Protein AF-A0A0C2MZT7-F1 (afdb_monomer_lite)

Organism: Thelohanellus kitauei (NCBI:txid669202)

Structure (mmCIF, N/CA/C/O backbone):
data_AF-A0A0C2MZT7-F1
#
_entry.id   AF-A0A0C2MZT7-F1
#
loop_
_atom_site.group_PDB
_atom_site.id
_atom_site.type_symbol
_atom_site.label_atom_id
_atom_site.label_alt_id
_atom_site.label_comp_id
_atom_site.label_asym_id
_atom_site.label_entity_id
_atom_site.label_seq_id
_atom_site.pdbx_PDB_ins_code
_atom_site.Cartn_x
_atom_site.Cartn_y
_atom_site.Cartn_z
_atom_site.occupancy
_atom_site.B_iso_or_equiv
_atom_site.auth_seq_id
_atom_site.auth_comp_id
_atom_site.auth_asym_id
_atom_site.auth_atom_id
_atom_site.pdbx_PDB_model_num
ATOM 1 N N . MET A 1 1 ? -16.667 10.039 16.889 1.00 54.34 1 MET A N 1
ATOM 2 C CA . MET A 1 1 ? -16.698 9.053 18.019 1.00 54.34 1 MET A CA 1
ATOM 3 C C . MET A 1 1 ? -15.329 8.885 18.672 1.00 54.34 1 MET A C 1
ATOM 5 O O . MET A 1 1 ? -15.269 8.448 19.816 1.00 54.34 1 MET A O 1
ATOM 9 N N . PHE A 1 2 ? -14.238 9.228 17.965 1.00 57.78 2 PHE A N 1
ATOM 10 C CA . PHE A 1 2 ? -12.886 8.850 18.361 1.00 57.78 2 PHE A CA 1
ATOM 11 C C . PHE A 1 2 ? -11.951 9.943 18.884 1.00 57.78 2 PHE A C 1
ATOM 13 O O . PHE A 1 2 ? -10.730 9.858 18.783 1.00 57.78 2 PHE A O 1
ATOM 20 N N . GLU A 1 3 ? -12.523 10.957 19.517 1.00 55.44 3 GLU A N 1
ATOM 21 C CA . GLU A 1 3 ? -11.811 12.193 19.853 1.00 55.44 3 GLU A CA 1
ATOM 22 C C . GLU A 1 3 ? -11.119 12.163 21.224 1.00 55.44 3 GLU A C 1
ATOM 24 O O . GLU A 1 3 ? -10.168 12.908 21.459 1.00 55.44 3 GLU A O 1
ATOM 29 N N . GLN A 1 4 ? -11.524 11.272 22.135 1.00 60.19 4 GLN A N 1
ATOM 30 C CA . GLN A 1 4 ? -10.988 11.246 23.497 1.00 60.19 4 GLN A CA 1
ATOM 31 C C . GLN A 1 4 ? -9.972 10.113 23.686 1.00 60.19 4 GLN A C 1
ATOM 33 O O . GLN A 1 4 ? -10.314 8.935 23.608 1.00 60.19 4 GLN A O 1
ATOM 38 N N . LYS A 1 5 ? -8.721 10.456 24.041 1.00 58.12 5 LYS A N 1
ATOM 39 C CA . LYS A 1 5 ? -7.669 9.478 24.409 1.00 58.12 5 LYS A CA 1
ATOM 40 C C . LYS A 1 5 ? -8.137 8.455 25.454 1.00 58.12 5 LYS A C 1
ATOM 42 O O . LYS A 1 5 ? -7.665 7.322 25.435 1.00 58.12 5 LYS A O 1
ATOM 47 N N . LYS A 1 6 ? -9.041 8.856 26.357 1.00 63.88 6 LYS A N 1
ATOM 48 C CA . LYS A 1 6 ? -9.573 8.002 27.426 1.00 63.88 6 LYS A CA 1
ATOM 49 C C . LYS A 1 6 ? -10.541 6.936 26.898 1.00 63.88 6 LYS A C 1
ATOM 51 O O . LYS A 1 6 ? -10.400 5.779 27.267 1.00 63.88 6 LYS A O 1
ATOM 56 N N . TYR A 1 7 ? -11.407 7.296 25.949 1.00 64.94 7 TYR A N 1
ATOM 57 C CA . TYR A 1 7 ? -12.394 6.391 25.355 1.00 64.94 7 TYR A CA 1
ATOM 58 C C . TYR A 1 7 ? -11.736 5.122 24.776 1.00 64.94 7 TYR A C 1
ATOM 60 O O . TYR A 1 7 ? -12.166 4.010 25.044 1.00 64.94 7 TYR A O 1
ATOM 68 N N . TYR A 1 8 ? -10.599 5.227 24.081 1.00 63.38 8 TYR A N 1
ATOM 69 C CA . TYR A 1 8 ? -9.952 4.040 23.484 1.00 63.38 8 TYR A CA 1
ATOM 70 C C . TYR A 1 8 ? -9.377 3.044 24.472 1.00 63.38 8 TYR A C 1
ATOM 72 O O . TYR A 1 8 ? -9.336 1.849 24.172 1.00 63.38 8 TYR A O 1
ATOM 80 N N . LYS A 1 9 ? -8.882 3.520 25.617 1.00 65.88 9 LYS A N 1
ATOM 81 C CA . LYS A 1 9 ? -8.317 2.622 26.625 1.00 65.88 9 LYS A CA 1
ATOM 82 C C . LYS A 1 9 ? -9.408 1.702 27.174 1.00 65.88 9 LYS A C 1
ATOM 84 O O . LYS A 1 9 ? -9.148 0.520 27.385 1.00 65.88 9 LYS A O 1
ATOM 89 N N . ASP A 1 10 ? -10.612 2.247 27.283 1.00 78.75 10 ASP A N 1
ATOM 90 C CA . ASP A 1 10 ? -11.774 1.582 27.854 1.00 78.75 10 ASP A CA 1
ATOM 91 C C . ASP A 1 10 ? -12.558 0.789 26.779 1.00 78.75 10 ASP A C 1
ATOM 93 O O . ASP A 1 10 ? -13.140 -0.249 27.082 1.00 78.75 10 ASP A O 1
ATOM 97 N N . HIS A 1 11 ? -12.459 1.181 25.499 1.00 82.06 11 HIS A N 1
ATOM 98 C CA . HIS A 1 11 ? -13.214 0.607 24.369 1.00 82.06 11 HIS A CA 1
ATOM 99 C C . HIS A 1 11 ? -12.340 -0.085 23.296 1.00 82.06 11 HIS A C 1
ATOM 101 O O . HIS A 1 11 ? -12.701 -0.169 22.120 1.00 82.06 11 HIS A O 1
ATOM 107 N N . LYS A 1 12 ? -11.167 -0.622 23.667 1.00 84.06 12 LYS A N 1
ATOM 108 C CA . LYS A 1 12 ? -10.239 -1.288 22.722 1.00 84.06 12 LYS A CA 1
ATOM 109 C C . LYS A 1 12 ? -10.900 -2.407 21.905 1.00 84.06 12 LYS A C 1
ATOM 111 O O . LYS A 1 12 ? -10.557 -2.589 20.737 1.00 84.06 12 LYS A O 1
ATOM 116 N N . LYS A 1 13 ? -11.800 -3.177 22.522 1.00 88.56 13 LYS A N 1
ATOM 117 C CA . LYS A 1 13 ? -12.495 -4.290 21.861 1.00 88.56 13 LYS A CA 1
ATOM 118 C C . LYS A 1 13 ? -13.417 -3.780 20.756 1.00 88.56 13 LYS A C 1
ATOM 120 O O . LYS A 1 13 ? -13.283 -4.227 19.629 1.00 88.56 13 LYS A O 1
ATOM 125 N N . GLU A 1 14 ? -14.238 -2.778 21.052 1.00 88.25 14 GLU A N 1
ATOM 126 C CA . GLU A 1 14 ? -15.134 -2.145 20.076 1.00 88.25 14 GLU A CA 1
ATOM 127 C C . GLU A 1 14 ? -14.364 -1.557 18.891 1.00 88.25 14 GLU A C 1
ATOM 129 O O . GLU A 1 14 ? -14.803 -1.656 17.750 1.00 88.25 14 GLU A O 1
ATOM 134 N N . PHE A 1 15 ? -13.178 -0.991 19.141 1.00 84.62 15 PHE A N 1
ATOM 135 C CA . PHE A 1 15 ? -12.304 -0.515 18.073 1.00 84.62 15 PHE A CA 1
ATOM 136 C C . PHE A 1 15 ? -11.844 -1.650 17.150 1.00 84.62 15 PHE A C 1
ATOM 138 O O . PHE A 1 15 ? -11.880 -1.506 15.930 1.00 84.62 15 PHE A O 1
ATOM 145 N N . ILE A 1 16 ? -11.395 -2.774 17.718 1.00 89.31 16 ILE A N 1
ATOM 146 C CA . ILE A 1 16 ? -10.993 -3.941 16.924 1.00 89.31 16 ILE A CA 1
ATOM 147 C C . ILE A 1 16 ? -12.202 -4.477 16.160 1.00 89.31 16 ILE A C 1
ATOM 149 O O . ILE A 1 16 ? -12.103 -4.635 14.947 1.00 89.31 16 ILE A O 1
ATOM 153 N N . ASP A 1 17 ? -13.330 -4.669 16.843 1.00 92.50 17 ASP A N 1
ATOM 154 C CA . ASP A 1 17 ? -14.572 -5.176 16.264 1.00 92.50 17 ASP A CA 1
ATOM 155 C C . ASP A 1 17 ? -15.040 -4.285 15.106 1.00 92.50 17 ASP A C 1
ATOM 157 O O . ASP A 1 17 ? -15.421 -4.790 14.053 1.00 92.50 17 ASP A O 1
ATOM 161 N N . PHE A 1 18 ? -14.927 -2.959 15.230 1.00 90.12 18 PHE A N 1
ATOM 162 C CA . PHE A 1 18 ? -15.234 -2.033 14.142 1.00 90.12 18 PHE A CA 1
ATOM 163 C C . PHE A 1 18 ? -14.380 -2.310 12.895 1.00 90.12 18 PHE A C 1
ATOM 165 O O . PHE A 1 18 ? -14.918 -2.460 11.802 1.00 90.12 18 PHE A O 1
ATOM 172 N N . PHE A 1 19 ? -13.057 -2.417 13.037 1.00 90.25 19 PHE A N 1
ATOM 173 C CA . PHE A 1 19 ? -12.161 -2.614 11.890 1.00 90.25 19 PHE A CA 1
ATOM 174 C C . PHE A 1 19 ? -12.160 -4.038 11.321 1.00 90.25 19 PHE A C 1
ATOM 176 O O . PHE A 1 19 ? -11.695 -4.223 10.197 1.00 90.25 19 PHE A O 1
ATOM 183 N N . THR A 1 20 ? -12.641 -5.036 12.065 1.00 92.75 20 THR A N 1
ATOM 184 C CA . THR A 1 20 ? -12.687 -6.437 11.613 1.00 92.75 20 THR A CA 1
ATOM 185 C C . THR A 1 20 ? -14.038 -6.850 11.040 1.00 92.75 20 THR A C 1
ATOM 187 O O . THR A 1 20 ? -14.082 -7.799 10.262 1.00 92.75 20 THR A O 1
ATOM 190 N N . THR A 1 21 ? -15.128 -6.168 11.404 1.00 95.50 21 THR A N 1
ATOM 191 C CA . THR A 1 21 ? -16.491 -6.549 10.989 1.00 95.50 21 THR A CA 1
ATOM 192 C C . THR A 1 21 ? -17.091 -5.643 9.920 1.00 95.50 21 THR A C 1
ATOM 194 O O . THR A 1 21 ? -18.002 -6.066 9.211 1.00 95.50 21 THR A O 1
ATOM 197 N N . ARG A 1 22 ? -16.602 -4.405 9.785 1.00 95.31 22 ARG A N 1
ATOM 198 C CA . ARG A 1 22 ? -17.145 -3.434 8.829 1.00 95.31 22 ARG A CA 1
ATOM 199 C C . ARG A 1 22 ? -16.561 -3.618 7.437 1.00 95.31 22 ARG A C 1
ATOM 201 O O . ARG A 1 22 ? -15.380 -3.915 7.262 1.00 95.31 22 ARG A O 1
ATOM 208 N N . SER A 1 23 ? -17.396 -3.379 6.433 1.00 96.31 23 SER A N 1
ATOM 209 C CA . SER A 1 23 ? -16.978 -3.335 5.035 1.00 96.31 23 SER A CA 1
ATOM 210 C C . SER A 1 23 ? -16.056 -2.141 4.763 1.00 96.31 23 SER A C 1
ATOM 212 O O . SER A 1 23 ? -16.122 -1.102 5.425 1.00 96.31 23 SER A O 1
ATOM 214 N N . PHE A 1 24 ? -15.224 -2.237 3.722 1.00 94.69 24 PHE A N 1
ATOM 215 C CA . PHE A 1 24 ? -14.358 -1.123 3.316 1.00 94.69 24 PHE A CA 1
ATOM 216 C C . PHE A 1 24 ? -15.140 0.144 2.926 1.00 94.69 24 PHE A C 1
ATOM 218 O O . PHE A 1 24 ? -14.621 1.248 3.085 1.00 94.69 24 PHE A O 1
ATOM 225 N N . ILE A 1 25 ? -16.383 0.004 2.448 1.00 95.44 25 ILE A N 1
ATOM 226 C CA . ILE A 1 25 ? -17.261 1.138 2.120 1.00 95.44 25 ILE A CA 1
ATOM 227 C C . ILE A 1 25 ? -17.697 1.856 3.401 1.00 95.44 25 ILE A C 1
ATOM 229 O O . ILE A 1 25 ? -17.544 3.072 3.491 1.00 95.44 25 ILE A O 1
ATOM 233 N N . GLU A 1 26 ? -18.161 1.123 4.417 1.00 95.38 26 GLU A N 1
ATOM 234 C CA . GLU A 1 26 ? -18.520 1.709 5.717 1.00 95.38 26 GLU A CA 1
ATOM 235 C C . GLU A 1 26 ? -17.315 2.399 6.370 1.00 95.38 26 GLU A C 1
ATOM 237 O O . GLU A 1 26 ? -17.430 3.517 6.874 1.00 95.38 26 GLU A O 1
ATOM 242 N N . ILE A 1 27 ? -16.133 1.774 6.310 1.00 94.75 27 ILE A N 1
ATOM 243 C CA . ILE A 1 27 ? -14.900 2.360 6.850 1.00 94.75 27 ILE A CA 1
ATOM 244 C C . ILE A 1 27 ? -14.502 3.621 6.070 1.00 94.75 27 ILE A C 1
ATOM 246 O O . ILE A 1 27 ? -14.058 4.598 6.679 1.00 94.75 27 ILE A O 1
ATOM 250 N N . ARG A 1 28 ? -14.671 3.642 4.740 1.00 94.69 28 ARG A N 1
ATOM 251 C CA . ARG A 1 28 ? -14.451 4.845 3.921 1.00 94.69 28 ARG A CA 1
ATOM 252 C C . ARG A 1 28 ? -15.391 5.968 4.344 1.00 94.69 28 ARG A C 1
ATOM 254 O O . ARG A 1 28 ? -14.902 7.054 4.639 1.00 94.69 28 ARG A O 1
ATOM 261 N N . MET A 1 29 ? -16.694 5.700 4.426 1.00 93.75 29 MET A N 1
ATOM 262 C CA . MET A 1 29 ? -17.693 6.691 4.845 1.00 93.75 29 MET A CA 1
ATOM 263 C C . MET A 1 29 ? -17.377 7.246 6.234 1.00 93.75 29 MET A C 1
ATOM 265 O O . MET A 1 29 ? -17.430 8.454 6.452 1.00 93.75 29 MET A O 1
ATOM 269 N N . PHE A 1 30 ? -16.983 6.371 7.162 1.00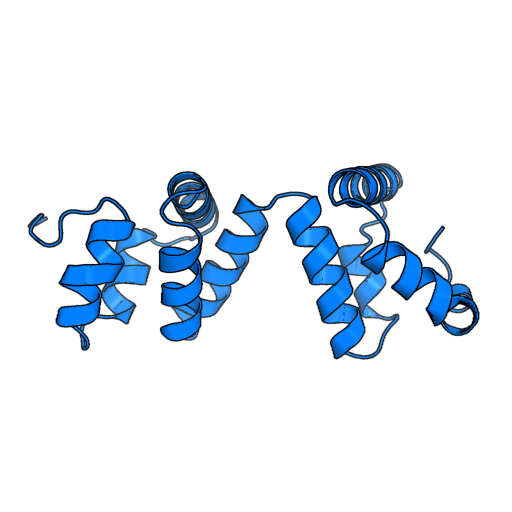 90.88 30 PHE A N 1
ATOM 270 C CA . PHE A 1 30 ? -16.512 6.772 8.481 1.00 90.88 30 PHE A CA 1
ATOM 271 C C . PHE A 1 30 ? -15.302 7.713 8.389 1.00 90.88 30 PHE A C 1
ATOM 273 O O . PHE A 1 30 ? -15.300 8.780 9.003 1.00 90.88 30 PHE A O 1
ATOM 280 N N . CYS A 1 31 ? -14.300 7.368 7.574 1.00 90.25 31 CYS A N 1
ATOM 281 C CA . CYS A 1 31 ? -13.117 8.204 7.402 1.00 90.25 31 CYS A CA 1
ATOM 282 C C . CYS A 1 31 ? -13.414 9.569 6.774 1.00 90.25 31 CYS A C 1
ATOM 284 O O . CYS A 1 31 ? -12.857 10.576 7.205 1.00 90.25 31 CYS A O 1
ATOM 286 N N . GLU A 1 32 ? -14.275 9.611 5.763 1.00 90.44 32 GLU A N 1
ATOM 287 C CA . GLU A 1 32 ? -14.673 10.845 5.085 1.00 90.44 32 GLU A CA 1
ATOM 288 C C . GLU A 1 32 ? -15.497 11.759 5.993 1.00 90.44 32 GLU A C 1
ATOM 290 O O . GLU A 1 32 ? -15.287 12.971 5.991 1.00 90.44 32 GLU A O 1
ATOM 295 N N . ASN A 1 33 ? -16.397 11.196 6.801 1.00 87.69 33 ASN A N 1
ATOM 296 C CA . ASN A 1 33 ? -17.180 11.968 7.763 1.00 87.69 33 ASN A CA 1
ATOM 297 C C . ASN A 1 33 ? -16.294 12.610 8.832 1.00 87.69 33 ASN A C 1
ATOM 299 O O . ASN A 1 33 ? -16.473 13.780 9.156 1.00 87.69 33 ASN A O 1
ATOM 303 N N . GLU A 1 34 ? -15.301 11.885 9.337 1.00 82.81 34 GLU A N 1
ATOM 304 C CA . GLU A 1 34 ? -14.375 12.438 10.326 1.00 82.81 34 GLU A CA 1
ATOM 305 C C . GLU A 1 34 ? -13.484 13.527 9.692 1.00 82.81 34 GLU A C 1
ATOM 307 O O . GLU A 1 34 ? -13.287 14.585 10.291 1.00 82.81 34 GLU A O 1
ATOM 312 N N . LEU A 1 35 ? -13.064 13.365 8.427 1.00 81.81 35 LEU A N 1
ATOM 313 C CA . LEU A 1 35 ? -12.352 14.421 7.689 1.00 81.81 35 LEU A CA 1
ATOM 314 C C . LEU A 1 35 ? -13.188 15.699 7.516 1.00 81.81 35 LEU A C 1
ATOM 316 O O . LEU A 1 35 ? -12.636 16.790 7.649 1.00 81.81 35 LEU A O 1
ATOM 320 N N . LYS A 1 36 ? -14.501 15.585 7.259 1.00 83.44 36 LYS A N 1
ATOM 321 C CA . LYS A 1 36 ? -15.421 16.742 7.187 1.00 83.44 36 LYS A CA 1
ATOM 322 C C . LYS A 1 36 ? -15.502 17.506 8.509 1.00 83.44 36 LYS A C 1
ATOM 324 O O . LYS A 1 36 ? -15.685 18.717 8.497 1.00 83.44 36 LYS A O 1
ATOM 329 N N . ASN A 1 37 ? -15.287 16.823 9.629 1.00 78.38 37 ASN A N 1
ATOM 330 C CA . ASN A 1 37 ? -15.214 17.428 10.958 1.00 78.38 37 ASN A CA 1
ATOM 331 C C . ASN A 1 37 ? -13.812 17.993 11.277 1.00 78.38 37 ASN A C 1
ATOM 333 O O . ASN A 1 37 ? -13.473 18.186 12.441 1.00 78.38 37 ASN A O 1
ATOM 337 N N . ASN A 1 38 ? -12.975 18.240 10.257 1.00 74.94 38 ASN A N 1
ATOM 338 C CA . ASN A 1 38 ? -11.571 18.654 10.377 1.00 74.94 38 ASN A CA 1
ATOM 339 C C . ASN A 1 38 ? -10.699 17.678 11.188 1.00 74.94 38 ASN A C 1
ATOM 341 O O . ASN A 1 38 ? -9.658 18.055 11.731 1.00 74.94 38 ASN A O 1
ATOM 345 N N . PHE A 1 39 ? -11.089 16.401 11.238 1.00 74.06 39 PHE A N 1
ATOM 346 C CA . PHE A 1 39 ? -10.409 15.377 12.017 1.00 74.06 39 PHE A CA 1
ATOM 347 C C . PHE A 1 39 ? -9.888 14.247 11.124 1.00 74.06 39 PHE A C 1
ATOM 349 O O . PHE A 1 39 ? -10.623 13.461 10.534 1.00 74.06 39 PHE A O 1
ATOM 356 N N . SER A 1 40 ? -8.566 14.116 11.030 1.00 77.88 40 SER A N 1
ATOM 357 C CA . SER A 1 40 ? -7.961 12.987 10.319 1.00 77.88 40 SER A CA 1
ATOM 358 C C . SER A 1 40 ? -7.768 11.820 11.277 1.00 77.88 40 SER A C 1
ATOM 360 O O . SER A 1 40 ? -6.791 11.810 12.024 1.00 77.88 40 SER A O 1
ATOM 362 N N . ILE A 1 41 ? -8.626 10.792 11.201 1.00 76.56 41 ILE A N 1
ATOM 363 C CA . ILE A 1 41 ? -8.438 9.533 11.955 1.00 76.56 41 ILE A CA 1
ATOM 364 C C . ILE A 1 41 ? -7.003 9.030 11.805 1.00 76.56 41 ILE A C 1
ATOM 366 O O . ILE A 1 41 ? -6.364 8.674 12.787 1.00 76.56 41 ILE A O 1
ATOM 370 N N . VAL A 1 42 ? -6.453 9.052 10.587 1.00 77.38 42 VAL A N 1
ATOM 371 C CA . VAL A 1 42 ? -5.085 8.588 10.314 1.00 77.38 42 VAL A CA 1
ATOM 372 C C . VAL A 1 42 ? -4.041 9.322 11.167 1.00 77.38 42 VAL A C 1
ATOM 374 O O . VAL A 1 42 ? -3.049 8.708 11.576 1.00 77.38 42 VAL A O 1
ATOM 377 N N . ASN A 1 43 ? -4.259 10.608 11.446 1.00 78.06 43 ASN A N 1
ATOM 378 C CA . ASN A 1 43 ? -3.402 11.403 12.321 1.00 78.06 43 ASN A CA 1
ATOM 379 C C . ASN A 1 43 ? -3.718 11.144 13.797 1.00 78.06 43 ASN A C 1
ATOM 381 O O . ASN A 1 43 ? -2.796 10.997 14.597 1.00 78.06 43 ASN A O 1
ATOM 385 N N . SER A 1 44 ? -4.991 11.010 14.153 1.00 73.31 44 SER A N 1
ATOM 386 C CA . SER A 1 44 ? -5.454 10.796 15.528 1.00 73.31 44 SER A CA 1
ATOM 387 C C . SER A 1 44 ? -5.011 9.452 16.101 1.00 73.31 44 SER A C 1
ATOM 389 O O . SER A 1 44 ? -4.601 9.368 17.259 1.00 73.31 44 SER A O 1
ATOM 391 N N . LEU A 1 45 ? -4.928 8.421 15.252 1.00 75.06 45 LEU A N 1
ATOM 392 C CA . LEU A 1 45 ? -4.361 7.115 15.596 1.00 75.06 45 LEU A CA 1
ATOM 393 C C . LEU A 1 45 ? -2.899 7.204 16.078 1.00 75.06 45 LEU A C 1
ATOM 395 O O . LEU A 1 45 ? -2.390 6.240 16.658 1.00 75.06 45 LEU A O 1
ATOM 399 N N . ASN A 1 46 ? -2.189 8.324 15.861 1.00 70.06 46 ASN A N 1
ATOM 400 C CA . ASN A 1 46 ? -0.765 8.406 16.168 1.00 70.06 46 ASN A CA 1
ATOM 401 C C . ASN A 1 46 ? -0.412 8.238 17.644 1.00 70.06 46 ASN A C 1
ATOM 403 O O . ASN A 1 46 ? 0.679 7.732 17.917 1.00 70.06 46 ASN A O 1
ATOM 407 N N . HIS A 1 47 ? -1.318 8.606 18.547 1.00 69.06 47 HIS A N 1
ATOM 408 C CA . HIS A 1 47 ? -1.066 8.666 19.987 1.00 69.06 47 HIS A CA 1
ATOM 409 C C . HIS A 1 47 ? -1.885 7.650 20.799 1.00 69.06 47 HIS A C 1
ATOM 411 O O . HIS A 1 47 ? -1.912 7.750 22.023 1.00 69.06 47 HIS A O 1
ATOM 417 N N . MET A 1 48 ? -2.584 6.720 20.137 1.00 66.19 48 MET A N 1
ATOM 418 C CA . MET A 1 48 ? -3.699 5.983 20.752 1.00 66.19 48 MET A CA 1
ATOM 419 C C . MET A 1 48 ? -3.484 4.472 20.931 1.00 66.19 48 MET A C 1
ATOM 421 O O . MET A 1 48 ? -4.149 3.877 21.771 1.00 66.19 48 MET A O 1
ATOM 425 N N . PHE A 1 49 ? -2.562 3.832 20.198 1.00 69.62 49 PHE A N 1
ATOM 426 C CA . PHE A 1 49 ? -2.448 2.364 20.175 1.00 69.62 49 PHE A CA 1
ATOM 427 C C . PHE A 1 49 ? -1.023 1.849 20.335 1.00 69.62 49 PHE A C 1
ATOM 429 O O . PHE A 1 49 ? -0.047 2.565 20.100 1.00 69.62 49 PHE A O 1
ATOM 436 N N . SER A 1 50 ? -0.917 0.548 20.636 1.00 81.25 50 SER A N 1
ATOM 437 C CA . SER A 1 50 ? 0.331 -0.176 20.419 1.00 81.25 50 SER A CA 1
ATOM 438 C C . SER A 1 50 ? 0.779 -0.008 18.958 1.00 81.25 50 SER A C 1
ATOM 440 O O . SER A 1 50 ? -0.071 0.075 18.060 1.00 81.25 50 SER A O 1
ATOM 442 N N . PRO A 1 51 ? 2.095 0.011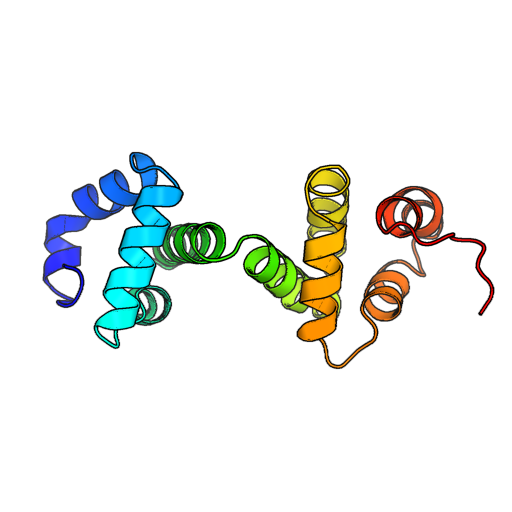 18.682 1.00 83.94 51 PRO A N 1
ATOM 443 C CA . PRO A 1 51 ? 2.606 0.291 17.341 1.00 83.94 51 PRO A CA 1
ATOM 444 C C . PRO A 1 51 ? 1.992 -0.595 16.248 1.00 83.94 51 PRO A C 1
ATOM 446 O O . PRO A 1 51 ? 1.695 -0.113 15.157 1.00 83.94 51 PRO A O 1
ATOM 449 N N . LYS A 1 52 ? 1.732 -1.874 16.559 1.00 86.31 52 LYS A N 1
ATOM 450 C CA . LYS A 1 52 ? 1.127 -2.835 15.624 1.00 86.31 52 LYS A CA 1
ATOM 451 C C . LYS A 1 52 ? -0.343 -2.529 15.331 1.00 86.31 52 LYS A C 1
ATOM 453 O O . LYS A 1 52 ? -0.713 -2.430 14.169 1.00 86.31 52 LYS A O 1
ATOM 458 N N . LEU A 1 53 ? -1.173 -2.336 16.359 1.00 84.62 53 LEU A N 1
ATOM 459 C CA . LEU A 1 53 ? -2.606 -2.085 16.161 1.00 84.62 53 LEU A CA 1
ATOM 460 C C . LEU A 1 53 ? -2.846 -0.735 15.468 1.00 84.62 53 LEU A C 1
ATOM 462 O O . LEU A 1 53 ? -3.670 -0.646 14.559 1.00 84.62 53 LEU A O 1
ATOM 466 N N . LYS A 1 54 ? -2.040 0.278 15.817 1.00 85.06 54 LYS A N 1
ATOM 467 C CA . LYS A 1 54 ? -1.976 1.561 15.105 1.00 85.06 54 LYS A CA 1
ATOM 468 C C . LYS A 1 54 ? -1.729 1.357 13.613 1.00 85.06 54 LYS A C 1
ATOM 470 O O . LYS A 1 54 ? -2.426 1.936 12.782 1.00 85.06 54 LYS A O 1
ATOM 475 N N . LEU A 1 55 ? -0.711 0.562 13.280 1.00 87.94 55 LEU A N 1
ATOM 476 C CA . LEU A 1 55 ? -0.322 0.306 11.900 1.00 87.94 55 LEU A CA 1
ATOM 477 C C . LEU A 1 55 ? -1.436 -0.409 11.129 1.00 87.94 55 LEU A C 1
ATOM 479 O O . LEU A 1 55 ? -1.716 -0.018 9.996 1.00 87.94 55 LEU A O 1
ATOM 483 N N . CYS A 1 56 ? -2.095 -1.395 11.743 1.00 90.38 56 CYS A N 1
ATOM 484 C CA . CYS A 1 56 ? -3.215 -2.108 11.130 1.00 90.38 56 CYS A CA 1
ATOM 485 C C . CYS A 1 56 ? -4.383 -1.165 10.827 1.00 90.38 56 CYS A C 1
ATOM 487 O O . CYS A 1 56 ? -4.788 -1.056 9.673 1.00 90.38 56 CYS A O 1
ATOM 489 N N . ALA A 1 57 ? -4.865 -0.418 11.823 1.00 90.06 57 ALA A N 1
ATOM 490 C CA . ALA A 1 57 ? -5.985 0.502 11.630 1.00 90.06 57 ALA A CA 1
ATOM 491 C C . ALA A 1 57 ? -5.662 1.583 10.591 1.00 90.06 57 ALA A C 1
ATOM 493 O O . ALA A 1 57 ? -6.433 1.812 9.662 1.00 90.06 57 ALA A O 1
ATOM 494 N N . LYS A 1 58 ? -4.466 2.183 10.670 1.00 90.69 58 LYS A N 1
ATOM 495 C CA . LYS A 1 58 ? -4.009 3.160 9.675 1.00 90.69 58 LYS A CA 1
ATOM 496 C C . LYS A 1 58 ? -3.965 2.562 8.271 1.00 90.69 58 LYS A C 1
ATOM 498 O O . LYS A 1 58 ? -4.334 3.246 7.319 1.00 90.69 58 LYS A O 1
ATOM 503 N N . THR A 1 59 ? -3.530 1.311 8.141 1.00 93.81 59 THR A N 1
ATOM 504 C CA . THR A 1 59 ? -3.493 0.598 6.860 1.00 93.81 59 THR A CA 1
ATOM 505 C C . THR A 1 59 ? -4.896 0.426 6.294 1.00 93.81 59 THR A C 1
ATOM 507 O O . THR A 1 59 ? -5.125 0.822 5.154 1.00 93.81 59 THR A O 1
ATOM 510 N N . ILE A 1 60 ? -5.837 -0.066 7.104 1.00 95.06 60 ILE A N 1
ATOM 511 C CA . ILE A 1 60 ? -7.228 -0.274 6.691 1.00 95.06 60 ILE A CA 1
ATOM 512 C C . ILE A 1 60 ? -7.875 1.056 6.287 1.00 95.06 60 ILE A C 1
ATOM 514 O O . ILE A 1 60 ? -8.455 1.135 5.205 1.00 95.06 60 ILE A O 1
ATOM 518 N N . CYS A 1 61 ? -7.712 2.128 7.072 1.00 93.69 61 CYS A N 1
ATOM 519 C CA . CYS A 1 61 ? -8.237 3.451 6.716 1.00 93.69 61 CYS A CA 1
ATOM 520 C C . CYS A 1 61 ? -7.647 3.974 5.400 1.00 93.69 61 CYS A C 1
ATOM 522 O O . CYS A 1 61 ? -8.385 4.420 4.525 1.00 93.69 61 CYS A O 1
ATOM 524 N N . CYS A 1 62 ? -6.317 3.925 5.240 1.00 93.50 62 CYS A N 1
ATOM 525 C CA . CYS A 1 62 ? -5.664 4.427 4.028 1.00 93.50 62 CYS A CA 1
ATOM 526 C C . CYS A 1 62 ? -6.111 3.653 2.784 1.00 93.50 62 CYS A C 1
ATOM 528 O O . CYS A 1 62 ? -6.386 4.274 1.759 1.00 93.50 62 CYS A O 1
ATOM 530 N N . TYR A 1 63 ? -6.188 2.324 2.890 1.00 96.31 63 TYR A N 1
ATOM 531 C CA . TYR A 1 63 ? -6.656 1.454 1.816 1.00 96.31 63 TYR A CA 1
ATOM 532 C C . TYR A 1 63 ? -8.116 1.750 1.458 1.00 96.31 63 TYR A C 1
ATOM 534 O O . TYR A 1 63 ? -8.434 1.952 0.289 1.00 96.31 63 TYR A O 1
ATOM 542 N N . SER A 1 64 ? -8.981 1.856 2.473 1.00 95.69 64 SER A N 1
ATOM 543 C CA . SER A 1 64 ? -10.409 2.138 2.293 1.00 95.69 64 SER A CA 1
ATOM 544 C C . SER A 1 64 ? -10.630 3.471 1.590 1.00 95.69 64 SER A C 1
ATOM 546 O O . SER A 1 64 ? -11.417 3.531 0.653 1.00 95.69 64 SER A O 1
ATOM 548 N N . LEU A 1 65 ? -9.918 4.529 1.994 1.00 94.56 65 LEU A N 1
ATOM 549 C CA . LEU A 1 65 ? -10.052 5.870 1.416 1.00 94.56 65 LEU A CA 1
ATOM 550 C C . LEU A 1 65 ? -9.641 5.920 -0.057 1.00 94.56 65 LEU A C 1
ATOM 552 O O . LEU A 1 65 ? -10.371 6.454 -0.885 1.00 94.56 65 LEU A O 1
ATOM 556 N N . ASN A 1 66 ? -8.461 5.397 -0.389 1.00 95.31 66 ASN A N 1
ATOM 557 C CA . ASN A 1 66 ? -7.981 5.377 -1.765 1.00 95.31 66 ASN A CA 1
ATOM 558 C C . ASN A 1 66 ? -6.919 4.286 -1.933 1.00 95.31 66 ASN A C 1
ATOM 560 O O . ASN A 1 66 ? -5.760 4.460 -1.541 1.00 95.31 66 ASN A O 1
ATOM 564 N N . VAL A 1 67 ? -7.326 3.175 -2.547 1.00 96.62 67 VAL A N 1
ATOM 565 C CA . VAL A 1 67 ? -6.482 1.994 -2.751 1.00 96.62 67 VAL A CA 1
ATOM 566 C C . VAL A 1 67 ? -5.250 2.295 -3.613 1.00 96.62 67 VAL A C 1
ATOM 568 O O . VAL A 1 67 ? -4.139 1.914 -3.238 1.00 96.62 67 VAL A O 1
ATOM 571 N N . TYR A 1 68 ? -5.395 3.074 -4.688 1.00 97.69 68 TYR A N 1
ATOM 572 C CA . TYR A 1 68 ? -4.282 3.413 -5.583 1.00 97.69 68 TYR A CA 1
ATOM 573 C C . TYR A 1 68 ? -3.230 4.259 -4.863 1.00 97.69 68 TYR A C 1
ATOM 575 O O . TYR A 1 68 ? -2.042 3.941 -4.864 1.00 97.69 68 TYR A O 1
ATOM 583 N N . LYS A 1 69 ? -3.675 5.292 -4.138 1.00 96.50 69 LYS A N 1
ATOM 584 C CA . LYS A 1 69 ? -2.810 6.149 -3.316 1.00 96.50 69 LYS A CA 1
ATOM 585 C C . LYS A 1 69 ? -2.151 5.368 -2.182 1.00 96.50 69 LYS A C 1
ATOM 587 O O . LYS A 1 69 ? -1.019 5.679 -1.813 1.00 96.50 69 LYS A O 1
ATOM 592 N N . TYR A 1 70 ? -2.836 4.380 -1.607 1.00 97.00 70 TYR A N 1
ATOM 593 C CA . TYR A 1 70 ? -2.253 3.504 -0.595 1.00 97.00 70 TYR A CA 1
ATOM 594 C C . TYR A 1 70 ? -1.060 2.724 -1.161 1.00 97.00 70 TYR A C 1
ATOM 596 O O . TYR A 1 70 ? 0.036 2.819 -0.602 1.00 97.00 70 TYR A O 1
ATOM 604 N N . TYR A 1 71 ? -1.231 2.018 -2.282 1.00 98.06 71 TYR A N 1
ATOM 605 C CA . TYR A 1 71 ? -0.138 1.258 -2.895 1.00 98.06 71 TYR A CA 1
ATOM 606 C C . TYR A 1 71 ? 0.967 2.162 -3.451 1.00 98.06 71 TYR A C 1
ATOM 608 O O . TYR A 1 71 ? 2.141 1.885 -3.212 1.00 98.06 71 TYR A O 1
ATOM 616 N N . ALA A 1 72 ? 0.624 3.294 -4.071 1.00 96.62 72 ALA A N 1
ATOM 617 C CA . ALA A 1 72 ? 1.597 4.288 -4.525 1.00 96.62 72 ALA A CA 1
ATOM 618 C C . ALA A 1 72 ? 2.481 4.801 -3.372 1.00 96.62 72 ALA A C 1
ATOM 620 O O . ALA A 1 72 ? 3.700 4.893 -3.509 1.00 96.62 72 ALA A O 1
ATOM 621 N N . LYS A 1 73 ? 1.909 5.046 -2.183 1.00 96.25 73 LYS A N 1
ATOM 622 C CA . LYS A 1 73 ? 2.689 5.385 -0.976 1.00 96.25 73 LYS A CA 1
ATOM 623 C C . LYS A 1 73 ? 3.611 4.255 -0.522 1.00 96.25 73 LYS A C 1
ATOM 625 O O . LYS A 1 73 ? 4.701 4.529 -0.018 1.00 96.25 73 LYS A O 1
ATOM 630 N N . ARG A 1 74 ? 3.190 2.992 -0.664 1.00 96.88 74 ARG A N 1
ATOM 631 C CA . ARG A 1 74 ? 4.064 1.843 -0.379 1.00 96.88 74 ARG A CA 1
ATOM 632 C C . ARG A 1 74 ? 5.232 1.808 -1.362 1.00 96.88 74 ARG A C 1
ATOM 634 O O . ARG A 1 74 ? 6.359 1.682 -0.901 1.00 96.88 74 ARG A O 1
ATOM 641 N N . LEU A 1 75 ? 5.001 2.037 -2.656 1.00 96.25 75 LEU A N 1
ATOM 642 C CA . LEU A 1 75 ? 6.073 2.153 -3.655 1.00 96.25 75 LEU A CA 1
ATOM 643 C C . LEU A 1 75 ? 7.032 3.318 -3.354 1.00 96.25 75 LEU A C 1
ATOM 645 O O . LEU A 1 75 ? 8.241 3.111 -3.361 1.00 96.25 75 LEU A O 1
ATOM 649 N N . MET A 1 76 ? 6.521 4.493 -2.959 1.00 95.06 76 MET A N 1
ATOM 650 C CA . MET A 1 76 ? 7.342 5.626 -2.482 1.00 95.06 76 MET A CA 1
ATOM 651 C C . MET A 1 76 ? 8.220 5.284 -1.274 1.00 95.06 76 MET A C 1
ATOM 653 O O . MET A 1 76 ? 9.214 5.959 -1.037 1.00 95.06 76 MET A O 1
ATOM 657 N N . THR A 1 77 ? 7.855 4.262 -0.498 1.00 95.19 77 THR A N 1
ATOM 658 C CA . THR A 1 77 ? 8.669 3.785 0.626 1.00 95.19 77 THR A CA 1
ATOM 659 C C . THR A 1 77 ? 9.663 2.720 0.164 1.00 95.19 77 THR A C 1
ATOM 661 O O . THR A 1 77 ? 10.845 2.815 0.472 1.00 95.19 77 THR A O 1
ATOM 664 N N . TYR A 1 78 ? 9.188 1.724 -0.588 1.00 96.69 78 TYR A N 1
ATOM 665 C CA . TYR A 1 78 ? 9.968 0.548 -0.967 1.00 96.69 78 TYR A CA 1
ATOM 666 C C . TYR A 1 78 ? 11.051 0.841 -2.004 1.00 96.69 78 TYR A C 1
ATOM 668 O O . TYR A 1 78 ? 12.143 0.289 -1.907 1.00 96.69 78 TYR A O 1
ATOM 676 N N . VAL A 1 79 ? 10.776 1.705 -2.987 1.00 94.69 79 VAL A N 1
ATOM 677 C CA . VAL A 1 79 ? 11.740 2.004 -4.056 1.00 94.69 79 VAL A CA 1
ATOM 678 C C . VAL A 1 79 ? 12.992 2.695 -3.489 1.00 94.69 79 VAL A C 1
ATOM 680 O O . VAL A 1 79 ? 14.084 2.162 -3.694 1.00 94.69 79 VAL A O 1
ATOM 683 N N . PRO A 1 80 ? 12.895 3.788 -2.697 1.00 92.62 80 PRO A N 1
ATOM 684 C CA . PRO A 1 80 ? 14.078 4.406 -2.091 1.00 92.62 80 PRO A CA 1
ATOM 685 C C . PRO A 1 80 ? 14.786 3.508 -1.072 1.00 92.62 80 PRO A C 1
ATOM 687 O O . PRO A 1 80 ? 16.011 3.530 -0.985 1.00 92.62 80 PRO A O 1
ATOM 690 N N . SER A 1 81 ? 14.043 2.682 -0.323 1.00 95.25 81 SER A N 1
ATOM 691 C CA . SER A 1 81 ? 14.633 1.737 0.637 1.00 95.25 81 SER A CA 1
ATOM 692 C C . SER A 1 81 ? 15.220 0.482 -0.017 1.00 95.25 81 SER A C 1
ATOM 694 O O . SER A 1 81 ? 15.638 -0.431 0.691 1.00 95.25 81 SER A O 1
ATOM 696 N N . ARG A 1 82 ? 15.204 0.405 -1.353 1.00 94.69 82 ARG A N 1
ATOM 697 C CA . ARG A 1 82 ? 15.591 -0.761 -2.151 1.00 94.69 82 ARG A CA 1
ATOM 698 C C . ARG A 1 82 ? 14.912 -2.077 -1.729 1.00 94.69 82 ARG A C 1
ATOM 700 O O . ARG A 1 82 ? 15.499 -3.151 -1.854 1.00 94.69 82 ARG A O 1
ATOM 707 N N . ASP A 1 83 ? 13.662 -2.014 -1.266 1.00 96.81 83 ASP A N 1
ATOM 708 C CA . ASP A 1 83 ? 12.863 -3.192 -0.905 1.00 96.81 83 ASP A CA 1
ATOM 709 C C . ASP A 1 83 ? 12.267 -3.855 -2.159 1.00 96.81 83 ASP A C 1
ATOM 711 O O . ASP A 1 83 ? 11.109 -3.652 -2.537 1.00 96.81 83 ASP A O 1
ATOM 715 N N . MET A 1 84 ? 13.095 -4.674 -2.811 1.00 96.00 84 MET A N 1
ATOM 716 C CA . MET A 1 84 ? 12.734 -5.447 -4.004 1.00 96.00 84 MET A CA 1
ATOM 717 C C . MET A 1 84 ? 11.522 -6.355 -3.795 1.00 96.00 84 MET A C 1
ATOM 719 O O . MET A 1 84 ? 10.713 -6.520 -4.709 1.00 96.00 84 MET A O 1
ATOM 723 N N . TYR A 1 85 ? 11.386 -6.953 -2.611 1.00 96.38 85 TYR A N 1
ATOM 724 C CA . TYR A 1 85 ? 10.297 -7.885 -2.328 1.00 96.38 85 TYR A CA 1
ATOM 725 C C . TYR A 1 85 ? 8.973 -7.149 -2.150 1.00 96.38 85 TYR A C 1
ATOM 727 O O . TYR A 1 85 ? 7.942 -7.611 -2.642 1.00 96.38 85 TYR A O 1
ATOM 735 N N . GLY A 1 86 ? 8.995 -5.993 -1.484 1.00 97.25 86 GLY A N 1
ATOM 736 C CA . GLY A 1 86 ? 7.839 -5.116 -1.352 1.00 97.25 86 GLY A CA 1
ATOM 737 C C . GLY A 1 86 ? 7.315 -4.643 -2.709 1.00 97.25 86 GLY A C 1
ATOM 738 O O . GLY A 1 86 ? 6.106 -4.701 -2.946 1.00 97.25 86 GLY A O 1
ATOM 739 N N . VAL A 1 87 ? 8.215 -4.234 -3.610 1.00 96.81 87 VAL A N 1
ATOM 740 C CA . VAL A 1 87 ? 7.857 -3.787 -4.968 1.00 96.81 87 VAL A CA 1
ATOM 741 C C . VAL A 1 87 ? 7.312 -4.942 -5.817 1.00 96.81 87 VAL A C 1
ATOM 743 O O . VAL A 1 87 ? 6.195 -4.826 -6.321 1.00 96.81 87 VAL A O 1
ATOM 746 N N . VAL A 1 88 ? 8.017 -6.082 -5.909 1.00 96.19 88 VAL A N 1
ATOM 747 C CA . VAL A 1 88 ? 7.539 -7.260 -6.670 1.00 96.19 88 VAL A CA 1
ATOM 748 C C . VAL A 1 88 ? 6.185 -7.729 -6.165 1.00 96.19 88 VAL A C 1
ATOM 750 O O . VAL A 1 88 ? 5.318 -8.052 -6.973 1.00 96.19 88 VAL A O 1
ATOM 753 N N . ARG A 1 89 ? 5.965 -7.745 -4.846 1.00 97.56 89 ARG A N 1
ATOM 754 C CA . ARG A 1 89 ? 4.679 -8.155 -4.275 1.00 97.56 89 ARG A CA 1
ATOM 755 C C . ARG A 1 89 ? 3.540 -7.274 -4.771 1.00 97.56 89 ARG A C 1
ATOM 757 O O . ARG A 1 89 ? 2.497 -7.806 -5.125 1.00 97.56 89 ARG A O 1
ATOM 764 N N . ILE A 1 90 ? 3.717 -5.952 -4.809 1.00 97.56 90 ILE A N 1
ATOM 765 C CA . ILE A 1 90 ? 2.676 -5.048 -5.321 1.00 97.56 90 ILE A CA 1
ATOM 766 C C . ILE A 1 90 ? 2.454 -5.296 -6.813 1.00 97.56 90 ILE A C 1
ATOM 768 O O . ILE A 1 90 ? 1.317 -5.509 -7.212 1.00 97.56 90 ILE A O 1
ATOM 772 N N . ILE A 1 91 ? 3.521 -5.330 -7.614 1.00 95.94 91 ILE A N 1
ATOM 773 C CA . ILE A 1 91 ? 3.423 -5.528 -9.067 1.00 95.94 91 ILE A CA 1
ATOM 774 C C . ILE A 1 91 ? 2.694 -6.836 -9.386 1.00 95.94 91 ILE A C 1
ATOM 776 O O . ILE A 1 91 ? 1.682 -6.827 -10.073 1.00 95.94 91 ILE A O 1
ATOM 780 N N . THR A 1 92 ? 3.148 -7.952 -8.821 1.00 96.44 92 THR A N 1
ATOM 781 C CA . THR A 1 92 ? 2.582 -9.281 -9.107 1.00 96.44 92 THR A CA 1
ATOM 782 C C . THR A 1 92 ? 1.145 -9.439 -8.620 1.00 96.44 92 THR A C 1
ATOM 784 O O . THR A 1 92 ? 0.323 -10.001 -9.331 1.00 96.44 92 THR A O 1
ATOM 787 N N . THR A 1 93 ? 0.804 -8.920 -7.436 1.00 97.69 93 THR A N 1
ATOM 788 C CA . THR A 1 93 ? -0.551 -9.089 -6.875 1.00 97.69 93 THR A CA 1
ATOM 789 C C . THR A 1 93 ? -1.580 -8.107 -7.426 1.00 97.69 93 THR A C 1
ATOM 791 O O . THR A 1 93 ? -2.774 -8.313 -7.215 1.00 97.69 93 THR A O 1
ATOM 794 N N . ARG A 1 94 ? -1.147 -7.028 -8.090 1.00 97.56 94 ARG A N 1
ATOM 795 C CA . ARG A 1 94 ? -2.035 -5.979 -8.620 1.00 97.56 94 ARG A CA 1
ATOM 796 C C . ARG A 1 94 ? -2.053 -5.897 -10.143 1.00 97.56 94 ARG A C 1
ATOM 798 O O . ARG A 1 94 ? -2.873 -5.143 -10.663 1.00 97.56 94 ARG A O 1
ATOM 805 N N . ALA A 1 95 ? -1.196 -6.655 -10.835 1.00 96.50 95 ALA A N 1
ATOM 806 C CA . ALA A 1 95 ? -1.024 -6.604 -12.290 1.00 96.50 95 ALA A CA 1
ATOM 807 C C . ALA A 1 95 ? -2.349 -6.657 -13.062 1.00 96.50 95 ALA A C 1
ATOM 809 O O . ALA A 1 95 ? -2.579 -5.827 -13.932 1.00 96.50 95 ALA A O 1
ATOM 810 N N . GLU A 1 96 ? -3.242 -7.572 -12.686 1.00 96.00 96 GLU A N 1
ATOM 811 C CA . GLU A 1 96 ? -4.524 -7.804 -13.369 1.00 96.00 96 GLU A CA 1
ATOM 812 C C . GLU A 1 96 ? -5.716 -7.103 -12.698 1.00 96.00 96 GLU A C 1
ATOM 814 O O . GLU A 1 96 ? -6.868 -7.376 -13.023 1.00 96.00 96 GLU A O 1
ATOM 819 N N . ILE A 1 97 ? -5.460 -6.228 -11.721 1.00 96.81 97 ILE A N 1
ATOM 820 C CA . ILE A 1 97 ? -6.513 -5.561 -10.947 1.00 96.81 97 ILE A CA 1
ATOM 821 C C . ILE A 1 97 ? -6.501 -4.063 -11.232 1.00 96.81 97 ILE A C 1
ATOM 823 O O . ILE A 1 97 ? -7.474 -3.516 -11.739 1.00 96.81 97 ILE A O 1
ATOM 827 N N . ASP A 1 98 ? -5.415 -3.389 -10.861 1.00 97.06 98 ASP A N 1
ATOM 828 C CA . ASP A 1 98 ? -5.342 -1.924 -10.853 1.00 97.06 98 ASP A CA 1
ATOM 829 C C . ASP A 1 98 ? -3.904 -1.382 -10.880 1.00 97.06 98 ASP A C 1
ATOM 831 O O . ASP A 1 98 ? -3.651 -0.240 -10.486 1.00 97.06 98 ASP A O 1
ATOM 835 N N . LEU A 1 99 ? -2.933 -2.186 -11.329 1.00 95.88 99 LEU A N 1
ATOM 836 C CA . LEU A 1 99 ? -1.527 -1.783 -11.335 1.00 95.88 99 LEU A CA 1
ATOM 837 C C . LEU A 1 99 ? -1.280 -0.517 -12.163 1.00 95.88 99 LEU A C 1
ATOM 839 O O . LEU A 1 99 ? -0.499 0.328 -11.732 1.00 95.88 99 LEU A O 1
ATOM 843 N N . SER A 1 100 ? -1.968 -0.342 -13.294 1.00 94.44 100 SER A N 1
ATOM 844 C CA . SER A 1 100 ? -1.860 0.868 -14.121 1.00 94.44 100 SER A CA 1
ATOM 845 C C . SER A 1 100 ? -2.215 2.130 -13.327 1.00 94.44 100 SER A C 1
ATOM 847 O O . SER A 1 100 ? -1.418 3.065 -13.277 1.00 94.44 100 SER A O 1
ATOM 849 N N . ASN A 1 101 ? -3.342 2.124 -12.607 1.00 96.50 101 ASN A N 1
ATOM 850 C CA . ASN A 1 101 ? -3.758 3.241 -11.755 1.00 96.50 101 ASN A CA 1
ATOM 851 C C . ASN A 1 101 ? -2.818 3.452 -10.560 1.00 96.50 101 ASN A C 1
ATOM 853 O O . ASN A 1 101 ? -2.597 4.585 -10.132 1.00 96.50 101 ASN A O 1
ATOM 857 N N . ILE A 1 102 ? -2.245 2.380 -10.002 1.00 96.62 102 ILE A N 1
ATOM 858 C CA . ILE A 1 102 ? -1.242 2.481 -8.931 1.00 96.62 102 ILE A CA 1
ATOM 859 C C . ILE A 1 102 ? 0.035 3.154 -9.446 1.00 96.62 102 ILE A C 1
ATOM 861 O O . ILE A 1 102 ? 0.582 4.013 -8.753 1.00 96.62 102 ILE A O 1
ATOM 865 N N . VAL A 1 103 ? 0.515 2.769 -10.631 1.00 93.81 103 VAL A N 1
ATOM 866 C CA . VAL A 1 103 ? 1.732 3.318 -11.251 1.00 93.81 103 VAL A CA 1
ATOM 867 C C . VAL A 1 103 ? 1.525 4.773 -11.647 1.00 93.81 103 VAL A C 1
ATOM 869 O O . VAL A 1 103 ? 2.368 5.602 -11.314 1.00 93.81 103 VAL A O 1
ATOM 872 N N . GLU A 1 104 ? 0.389 5.102 -12.263 1.00 93.56 104 GLU A N 1
ATOM 873 C CA . GLU A 1 104 ? -0.024 6.484 -12.529 1.00 93.56 104 GLU A CA 1
ATOM 874 C C . GLU A 1 104 ? -0.022 7.294 -11.228 1.00 93.56 104 GLU A C 1
ATOM 876 O O . GLU A 1 104 ? 0.630 8.335 -11.128 1.00 93.56 104 GLU A O 1
ATOM 881 N N . LYS A 1 105 ? -0.631 6.757 -10.159 1.00 95.81 105 LYS A N 1
ATOM 882 C CA . LYS A 1 105 ? -0.669 7.471 -8.883 1.00 95.81 105 LYS A CA 1
ATOM 883 C C . LYS A 1 105 ? 0.694 7.600 -8.209 1.00 95.81 105 LYS A C 1
ATOM 885 O O . LYS A 1 105 ? 0.929 8.554 -7.468 1.00 95.81 105 LYS A O 1
ATOM 890 N N . TYR A 1 106 ? 1.585 6.643 -8.424 1.00 94.94 106 TYR A N 1
ATOM 891 C CA . TYR A 1 106 ? 2.969 6.718 -7.974 1.00 94.94 106 TYR A CA 1
ATOM 892 C C . TYR A 1 106 ? 3.743 7.784 -8.758 1.00 94.94 106 TYR A C 1
ATOM 894 O O . TYR A 1 106 ? 4.464 8.561 -8.137 1.00 94.94 106 TYR A O 1
ATOM 902 N N . GLN A 1 107 ? 3.529 7.890 -10.071 1.00 92.38 107 GLN A N 1
ATOM 903 C CA . GLN A 1 107 ? 4.124 8.920 -10.922 1.00 92.38 107 GLN A CA 1
ATOM 904 C C . GLN A 1 107 ? 3.680 10.334 -10.524 1.00 92.38 107 GLN A C 1
ATOM 906 O O . GLN A 1 107 ? 4.529 11.217 -10.454 1.00 92.38 107 GLN A O 1
ATOM 911 N N . ASP A 1 108 ? 2.402 10.534 -10.181 1.00 93.00 108 ASP A N 1
ATOM 912 C CA . ASP A 1 108 ? 1.888 11.814 -9.657 1.00 93.00 108 ASP A CA 1
ATOM 913 C C . ASP A 1 108 ? 2.598 12.269 -8.372 1.00 93.00 108 ASP A C 1
ATOM 915 O O . ASP A 1 108 ? 2.664 13.456 -8.056 1.00 93.00 108 ASP A O 1
ATOM 919 N N . MET A 1 109 ? 3.018 11.304 -7.551 1.00 91.38 109 MET A N 1
ATOM 920 C CA . MET A 1 109 ? 3.531 11.539 -6.200 1.00 91.38 109 MET A CA 1
ATOM 921 C C . MET A 1 109 ? 5.058 11.521 -6.127 1.00 91.38 109 MET A C 1
ATOM 923 O O . MET A 1 109 ? 5.628 12.003 -5.145 1.00 91.38 109 MET A O 1
ATOM 927 N N . SER A 1 110 ? 5.707 10.914 -7.115 1.00 86.69 110 SER A N 1
ATOM 928 C CA . SER A 1 110 ? 7.149 10.737 -7.182 1.00 86.69 110 SER A CA 1
ATOM 929 C C . SER A 1 110 ? 7.789 11.906 -7.931 1.00 86.69 110 SER A C 1
ATOM 931 O O . SER A 1 110 ? 7.357 12.226 -9.035 1.00 86.69 110 SER A O 1
ATOM 933 N N . PRO A 1 111 ? 8.873 12.502 -7.406 1.00 79.06 111 PRO A N 1
ATOM 934 C CA . PRO A 1 111 ? 9.655 13.479 -8.163 1.00 79.06 111 PRO A CA 1
ATOM 935 C C . PRO A 1 111 ? 10.456 12.830 -9.309 1.00 79.06 111 PRO A C 1
ATOM 937 O O . PRO A 1 111 ? 11.030 13.532 -10.135 1.00 79.06 111 PRO A O 1
ATOM 940 N N . PHE A 1 112 ? 10.518 11.496 -9.353 1.00 78.69 112 PHE A N 1
ATOM 941 C CA . PHE A 1 112 ? 11.234 10.721 -10.364 1.00 78.69 112 PHE A CA 1
ATOM 942 C C . PHE A 1 112 ? 10.273 10.008 -11.310 1.00 78.69 112 PHE A C 1
ATOM 944 O O . PHE A 1 112 ? 9.154 9.657 -10.926 1.00 78.69 112 PHE A O 1
ATOM 951 N N . VAL A 1 113 ? 10.759 9.700 -12.514 1.00 80.75 113 VAL A N 1
ATOM 952 C CA . VAL A 1 113 ? 10.072 8.808 -13.453 1.00 80.75 113 VAL A CA 1
ATOM 953 C C . VAL A 1 113 ? 9.931 7.427 -12.808 1.00 8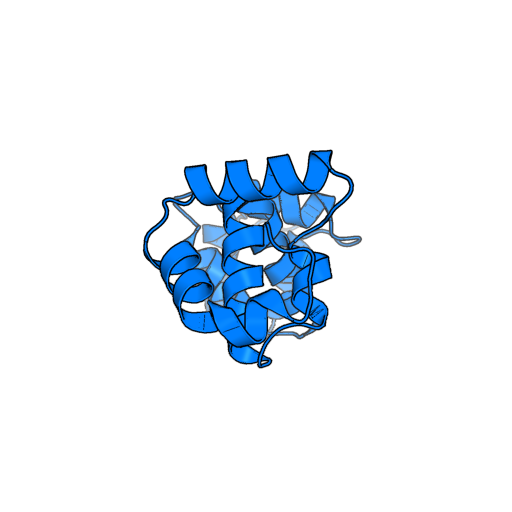0.75 113 VAL A C 1
ATOM 955 O O . VAL A 1 113 ? 10.924 6.742 -12.552 1.00 80.75 113 VAL A O 1
ATOM 958 N N . ALA A 1 114 ? 8.689 7.032 -12.535 1.00 77.62 114 ALA A N 1
ATOM 959 C CA . ALA A 1 114 ? 8.311 5.836 -11.791 1.00 77.62 114 ALA A CA 1
ATOM 9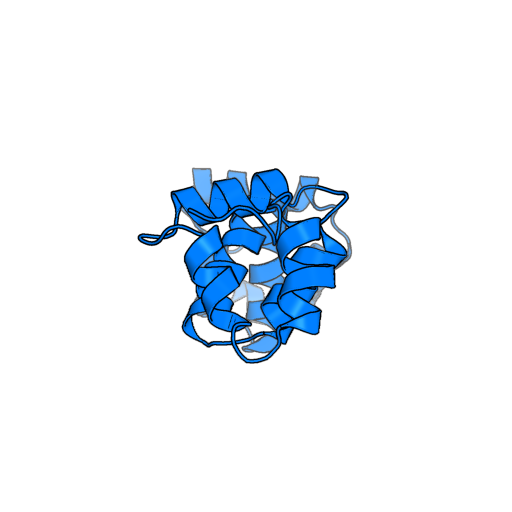60 C C . ALA A 1 114 ? 8.921 4.557 -12.371 1.00 77.62 114 ALA A C 1
ATOM 962 O O . ALA A 1 114 ? 9.384 3.673 -11.652 1.00 77.62 114 ALA A O 1
ATOM 963 N N . THR A 1 115 ? 8.931 4.463 -13.694 1.00 79.44 115 THR A N 1
ATOM 964 C CA . THR A 1 115 ? 9.425 3.295 -14.419 1.00 79.44 115 THR A CA 1
ATOM 965 C C . THR A 1 115 ? 10.943 3.172 -14.320 1.00 79.44 115 THR A C 1
ATOM 967 O O . THR A 1 115 ? 11.456 2.080 -14.087 1.00 79.44 115 THR A O 1
ATOM 970 N N . LEU A 1 116 ? 11.671 4.291 -14.402 1.00 85.94 116 LEU A N 1
ATOM 971 C CA . LEU A 1 116 ? 13.127 4.321 -14.249 1.00 85.94 116 LEU A CA 1
ATOM 972 C C . LEU A 1 116 ? 13.550 4.012 -12.811 1.00 85.94 116 LEU A C 1
ATOM 974 O O . LEU A 1 116 ? 14.483 3.235 -12.602 1.00 85.94 116 LEU A O 1
ATOM 978 N N . SER A 1 117 ? 12.847 4.566 -11.818 1.00 87.69 117 SER A N 1
ATOM 979 C CA . SER A 1 117 ? 13.160 4.308 -10.411 1.00 87.69 117 SER A CA 1
ATOM 980 C C . SER A 1 117 ? 12.957 2.830 -10.059 1.00 87.69 117 SER A C 1
ATOM 982 O O . SER A 1 117 ? 13.847 2.222 -9.461 1.00 87.69 117 SER A O 1
ATOM 984 N N . ILE A 1 118 ? 11.859 2.215 -10.514 1.00 90.25 118 ILE A N 1
ATOM 985 C CA . ILE A 1 118 ? 11.607 0.780 -10.333 1.00 90.25 118 ILE A CA 1
ATOM 986 C C . ILE A 1 118 ? 12.612 -0.064 -11.130 1.00 90.25 118 ILE A C 1
ATOM 988 O O . ILE A 1 118 ? 13.149 -1.023 -10.584 1.00 90.25 118 ILE A O 1
ATOM 992 N N . ARG A 1 119 ? 12.936 0.292 -12.380 1.00 91.38 119 ARG A N 1
ATOM 993 C CA . ARG A 1 119 ? 13.930 -0.434 -13.193 1.00 91.38 119 ARG A CA 1
ATOM 994 C C . ARG A 1 119 ? 15.299 -0.489 -12.513 1.00 91.38 119 ARG A C 1
ATOM 996 O O . ARG A 1 119 ? 15.876 -1.572 -12.409 1.00 91.38 119 ARG A O 1
ATOM 1003 N N . SER A 1 120 ? 15.778 0.646 -11.997 1.00 92.19 120 SER A N 1
ATOM 1004 C CA . SER A 1 120 ? 17.092 0.756 -11.335 1.00 92.19 120 SER A CA 1
ATOM 1005 C C . SER A 1 120 ? 17.236 -0.159 -10.108 1.00 92.19 120 SER A C 1
ATOM 1007 O O . SER A 1 120 ? 18.335 -0.538 -9.687 1.00 92.19 120 SER A O 1
ATOM 1009 N N . LEU A 1 121 ? 16.105 -0.558 -9.520 1.00 93.56 121 LEU A N 1
ATOM 1010 C CA . LEU A 1 121 ? 16.082 -1.45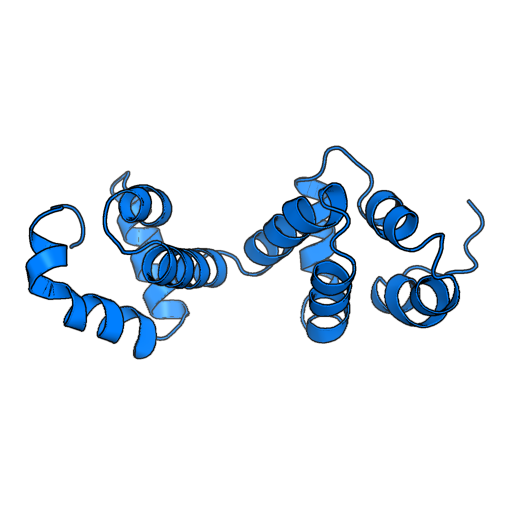0 -8.375 1.00 93.56 121 LEU A CA 1
ATOM 1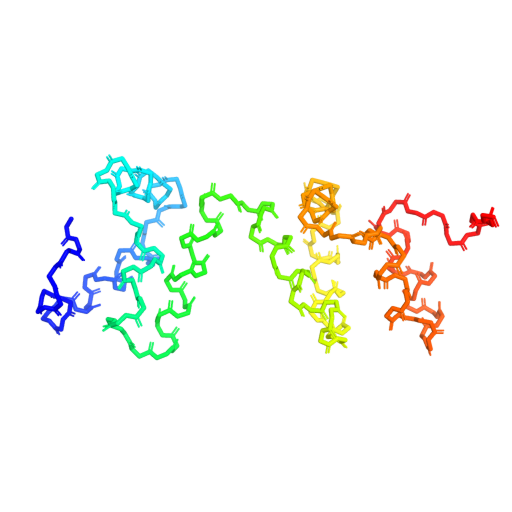011 C C . LEU A 1 121 ? 16.538 -2.874 -8.742 1.00 93.56 121 LEU A C 1
ATOM 1013 O O . LEU A 1 121 ? 17.184 -3.528 -7.922 1.00 93.56 121 LEU A O 1
ATOM 1017 N N . TYR A 1 122 ? 16.274 -3.316 -9.976 1.00 94.06 122 TYR A N 1
ATOM 1018 C CA . TYR A 1 122 ? 16.489 -4.690 -10.442 1.00 94.06 122 TYR A CA 1
ATOM 1019 C C . TYR A 1 122 ? 17.608 -4.835 -11.481 1.00 94.06 122 TYR A C 1
ATOM 1021 O O . TYR A 1 122 ? 17.723 -5.890 -12.098 1.00 94.06 122 TYR A O 1
ATOM 1029 N N . GLU A 1 123 ? 18.473 -3.834 -11.662 1.00 91.31 123 GLU A N 1
ATOM 1030 C CA . GLU A 1 123 ? 19.597 -3.899 -12.618 1.00 91.31 123 GLU A CA 1
ATOM 1031 C C . GLU A 1 123 ? 20.505 -5.119 -12.401 1.00 91.31 123 GLU A C 1
ATOM 1033 O O . GLU A 1 123 ? 20.971 -5.734 -13.355 1.00 91.31 123 GLU A O 1
ATOM 1038 N N . LYS A 1 124 ? 20.706 -5.521 -11.140 1.00 94.00 124 LYS A N 1
ATOM 1039 C CA . LYS A 1 124 ? 21.489 -6.715 -10.772 1.00 94.00 124 LYS A CA 1
ATOM 1040 C C . LYS A 1 124 ? 20.703 -8.030 -10.880 1.00 94.00 124 LYS A C 1
ATOM 1042 O O . LYS A 1 124 ? 21.252 -9.095 -10.619 1.00 94.00 124 LYS A O 1
ATOM 1047 N N . HIS A 1 125 ? 19.427 -7.963 -11.250 1.00 94.81 125 HIS A N 1
ATOM 1048 C CA . HIS A 1 125 ? 18.505 -9.093 -11.350 1.00 94.81 125 HIS A CA 1
ATOM 1049 C C . HIS A 1 125 ? 17.810 -9.095 -12.723 1.00 94.81 125 HIS A C 1
ATOM 1051 O O . HIS A 1 125 ? 16.584 -8.976 -12.791 1.00 94.81 125 HIS A O 1
ATOM 1057 N N . PRO A 1 126 ? 18.568 -9.249 -13.827 1.00 92.19 126 PRO A N 1
ATOM 1058 C CA . PRO A 1 126 ? 18.054 -9.078 -15.188 1.00 92.19 126 PRO A CA 1
ATOM 1059 C C . PRO A 1 126 ? 16.907 -10.035 -15.527 1.00 92.19 126 PRO A C 1
ATOM 1061 O O . PRO A 1 126 ? 15.988 -9.647 -16.239 1.00 92.19 126 PRO A O 1
ATOM 1064 N N . ILE A 1 127 ? 16.912 -11.251 -14.966 1.00 92.56 127 ILE A N 1
ATOM 1065 C CA . ILE A 1 127 ? 15.823 -12.219 -15.155 1.00 92.56 127 ILE A CA 1
ATOM 1066 C C . ILE A 1 127 ? 14.521 -11.682 -14.548 1.00 92.56 127 ILE A C 1
ATOM 1068 O O . ILE A 1 127 ? 13.487 -11.647 -15.206 1.00 92.56 127 ILE A O 1
ATOM 1072 N N . LEU A 1 128 ? 14.567 -11.214 -13.299 1.00 92.88 128 LEU A N 1
ATOM 1073 C CA . LEU A 1 128 ? 13.389 -10.682 -12.615 1.00 92.88 128 LEU A CA 1
ATOM 1074 C C . LEU A 1 128 ? 12.897 -9.391 -13.282 1.00 92.88 128 LEU A C 1
ATOM 1076 O O . LEU A 1 128 ? 11.694 -9.199 -13.454 1.00 92.88 128 LEU A O 1
ATOM 1080 N N . LEU A 1 129 ? 13.830 -8.532 -13.695 1.00 92.69 129 LEU A N 1
ATOM 1081 C CA . LEU A 1 129 ? 13.519 -7.301 -14.405 1.00 92.69 129 LEU A CA 1
ATOM 1082 C C . LEU A 1 129 ? 12.822 -7.585 -15.744 1.00 92.69 129 LEU A C 1
ATOM 1084 O O . LEU A 1 129 ? 11.751 -7.041 -15.997 1.00 92.69 129 LEU A O 1
ATOM 1088 N N . GLY A 1 130 ? 13.413 -8.444 -16.578 1.00 91.00 130 GLY A N 1
ATOM 1089 C CA . GLY A 1 130 ? 12.956 -8.701 -17.943 1.00 91.00 130 GLY A CA 1
ATOM 1090 C C . GLY A 1 130 ? 11.731 -9.607 -18.049 1.00 91.00 130 GLY A C 1
ATOM 1091 O O . GLY A 1 130 ? 10.927 -9.411 -18.952 1.00 91.00 130 GLY A O 1
ATOM 1092 N N . HIS A 1 131 ? 11.558 -10.568 -17.135 1.00 91.44 131 HIS A N 1
ATOM 1093 C CA . HIS A 1 131 ? 10.472 -11.554 -17.222 1.00 91.44 131 HIS A CA 1
ATOM 1094 C C . HIS A 1 131 ? 9.288 -11.275 -16.295 1.00 91.44 131 HIS A C 1
ATOM 1096 O O . HIS A 1 131 ? 8.224 -11.853 -16.495 1.00 91.44 131 HIS A O 1
ATOM 1102 N N . VAL A 1 132 ? 9.451 -10.420 -15.281 1.00 92.44 132 VAL A N 1
ATOM 1103 C CA . VAL A 1 132 ? 8.388 -10.150 -14.300 1.00 92.44 132 VAL A CA 1
ATOM 1104 C C . VAL A 1 132 ? 8.100 -8.661 -14.212 1.00 92.44 132 VAL A C 1
ATOM 1106 O O . VAL A 1 132 ? 6.989 -8.233 -14.493 1.00 92.44 132 VAL A O 1
ATOM 1109 N N . VAL A 1 133 ? 9.089 -7.852 -13.833 1.00 93.25 133 VAL A N 1
ATOM 1110 C CA . VAL A 1 133 ? 8.846 -6.448 -13.476 1.00 93.25 133 VAL A CA 1
ATOM 1111 C C . VAL A 1 133 ? 8.439 -5.616 -14.692 1.00 93.25 133 VAL A C 1
ATOM 1113 O O . VAL A 1 133 ? 7.391 -4.982 -14.653 1.00 93.25 133 VAL A O 1
ATOM 1116 N N . MET A 1 134 ? 9.230 -5.623 -15.770 1.00 91.56 134 MET A N 1
ATOM 1117 C CA . MET A 1 134 ? 8.939 -4.815 -16.961 1.00 91.56 134 MET A CA 1
ATOM 1118 C C . MET A 1 134 ? 7.659 -5.272 -17.679 1.00 91.56 134 MET A C 1
ATOM 1120 O O . MET A 1 134 ? 6.782 -4.424 -17.865 1.00 91.56 134 MET A O 1
ATOM 1124 N N . PRO A 1 135 ? 7.463 -6.579 -17.977 1.00 92.31 135 PRO A N 1
ATOM 1125 C CA . PRO A 1 135 ? 6.245 -7.036 -18.644 1.00 92.31 135 PRO A CA 1
ATOM 1126 C C . PRO A 1 135 ? 4.971 -6.694 -17.869 1.00 92.31 135 PRO A C 1
ATOM 1128 O O . PRO A 1 135 ? 4.013 -6.200 -18.456 1.00 92.31 135 PRO A O 1
ATOM 1131 N N . LEU A 1 136 ? 4.964 -6.895 -16.544 1.00 93.00 136 LEU A N 1
ATOM 1132 C CA . LEU A 1 136 ? 3.780 -6.613 -15.726 1.00 93.00 136 LEU A CA 1
ATOM 1133 C C . LEU A 1 136 ? 3.508 -5.114 -15.572 1.00 93.00 136 LEU A C 1
ATOM 1135 O O . LEU A 1 136 ? 2.363 -4.727 -15.370 1.00 93.00 136 LEU A O 1
ATOM 1139 N N . LEU A 1 137 ? 4.522 -4.257 -15.701 1.00 90.31 137 LEU A N 1
ATOM 1140 C CA . LEU A 1 137 ? 4.327 -2.807 -15.774 1.00 90.31 137 LEU A CA 1
ATOM 1141 C C . LEU A 1 137 ? 3.831 -2.338 -17.153 1.00 90.31 137 LEU A C 1
ATOM 1143 O O . LEU A 1 137 ? 3.637 -1.138 -17.340 1.00 90.31 137 LEU A O 1
ATOM 1147 N N . GLY A 1 138 ? 3.641 -3.250 -18.113 1.00 84.50 138 GLY A N 1
ATOM 1148 C CA . GLY A 1 138 ? 3.293 -2.908 -19.492 1.00 84.50 138 GLY A CA 1
ATOM 1149 C C . GLY A 1 138 ? 4.429 -2.196 -20.226 1.00 84.50 138 GLY A C 1
ATOM 1150 O O . GLY A 1 138 ? 4.186 -1.465 -21.182 1.00 84.50 138 GLY A O 1
ATOM 1151 N N . LEU A 1 139 ? 5.666 -2.371 -19.757 1.00 78.12 139 LEU A N 1
ATOM 1152 C CA . LEU A 1 139 ? 6.854 -1.782 -20.353 1.00 78.12 139 LEU A CA 1
ATOM 1153 C C . LEU A 1 139 ? 7.616 -2.876 -21.079 1.00 78.12 139 LEU A C 1
ATOM 1155 O O . LEU A 1 139 ? 7.999 -3.884 -20.487 1.00 78.12 139 LEU A O 1
ATOM 1159 N N . ASP A 1 140 ? 7.864 -2.665 -22.361 1.00 65.00 140 ASP A N 1
ATOM 1160 C CA . ASP A 1 140 ? 8.669 -3.592 -23.135 1.00 65.00 140 ASP A CA 1
ATOM 1161 C C . ASP A 1 140 ? 10.116 -3.594 -22.590 1.00 65.00 140 ASP A C 1
ATOM 1163 O O . ASP A 1 140 ? 10.768 -2.541 -22.564 1.00 65.00 140 ASP A O 1
ATOM 1167 N N . PRO A 1 141 ? 10.655 -4.742 -22.136 1.00 57.09 141 PRO A N 1
ATOM 1168 C CA . PRO A 1 141 ? 12.045 -4.835 -21.692 1.00 57.09 141 PRO A CA 1
ATOM 1169 C C . PRO A 1 141 ? 13.058 -4.526 -22.811 1.00 57.09 141 PRO A C 1
ATOM 1171 O O . PRO A 1 141 ? 14.222 -4.250 -22.511 1.00 57.09 141 PRO A O 1
ATOM 1174 N N . TYR A 1 142 ? 12.627 -4.539 -24.077 1.00 57.28 142 TYR A N 1
ATOM 1175 C CA . TYR A 1 142 ? 13.431 -4.263 -25.267 1.00 57.28 142 TYR A CA 1
ATOM 1176 C C . TYR A 1 142 ? 13.239 -2.854 -25.840 1.00 57.28 142 TYR A C 1
ATOM 1178 O O . TYR A 1 142 ? 13.894 -2.523 -26.832 1.00 57.28 142 TYR A O 1
ATOM 1186 N N . PHE A 1 143 ? 12.419 -1.998 -25.214 1.00 49.06 143 PHE A N 1
ATOM 1187 C CA . PHE A 1 143 ? 12.373 -0.580 -25.568 1.00 49.06 143 PHE A CA 1
ATOM 1188 C C . PHE A 1 143 ? 13.719 0.071 -25.211 1.00 49.06 143 PHE A C 1
ATOM 1190 O O . PHE A 1 143 ? 13.999 0.442 -24.065 1.00 49.06 143 PHE A O 1
ATOM 1197 N N . LYS A 1 144 ? 14.592 0.163 -26.217 1.00 40.97 144 LYS A N 1
ATOM 1198 C CA . LYS A 1 144 ? 15.760 1.039 -26.205 1.00 40.97 144 LYS A CA 1
ATOM 1199 C C . LYS A 1 144 ? 15.233 2.474 -26.272 1.00 40.97 144 LYS A C 1
ATOM 1201 O O . LYS A 1 144 ? 14.626 2.838 -27.274 1.00 40.97 144 LYS A O 1
ATOM 1206 N N . ILE A 1 145 ? 15.412 3.229 -25.188 1.00 43.09 145 ILE A N 1
ATOM 1207 C CA . ILE A 1 145 ? 15.317 4.698 -25.213 1.00 43.09 145 ILE A CA 1
ATOM 1208 C C . ILE A 1 145 ? 16.556 5.220 -25.934 1.00 43.09 145 ILE A C 1
ATOM 1210 O O . ILE A 1 145 ? 17.649 4.683 -25.633 1.00 43.09 145 ILE A O 1
#

pLDDT: mean 86.68, std 12.49, range [40.97, 98.06]

Radius of gyration: 18.4 Å; chains: 1; bounding box: 40×31×54 Å

Sequence (145 aa):
MFEQKKYYKDHKKEFIDFFTTRSFIEIRMFCENELKNNFSIVNSLNHMFSPKLKLCAKTICCYSLNVYKYYAKRLMTYVPSRDMYGVVRIITTRAEIDLSNIVEKYQDMSPFVATLSIRSLYEKHPILLGHVVMPLLGLDPYFKI

Secondary structure (DSSP, 8-state):
----HHHHHH-HHHHHHHHHHS-HHHHHHHHHHHHHTT--HHHHGGGTS-HHHHHHHHHHHHHHH-HHHHHHHHHHHHTTTT-HHHHHHHHHHHTTTTHHHHHHHHHHH-SS-HHHHHHHHTTT-HHHIIIIIHHHTT--TT---

InterPro domains:
  IPR037104 Annexin superfamily [SSF47874] (11-109)

Foldseek 3Di:
DQDDLVCCVVCVVVVVCCLPPDDLQVLQVVQVVCVVVVHHPLVSLPVRDDPVVSVSSNLSNVCSNPVLLSLLVQLVVCLVVLNLVSLLVCLVVCLVPQLQSNQVNNCVVDPDNSLVSNLVSCPVPVCCSQPRVQVSNVHHPPPDD